Protein AF-A0A9D1D6B1-F1 (afdb_monomer_lite)

Sequence (110 aa):
CRITVISPTLSCRPDGLTWIERPYTPGDLAGAALAIAATDDRSVNRQVGEEARMLGIPVSVADCEAECSFYFPAICVGEGLVAGVVSEGKDHHRTARAAKAIRKVLEELP

Radius of gyration: 16.84 Å; chains: 1; bounding box: 36×36×42 Å

Secondary structure (DSSP, 8-state):
--EEEE-S--S---TTEEEE-S---TTTTTT-S-EEE--S-HHHHHHHHHHHHHTT--EEETT-GGG-S--PPEEEEETTEEEEE---SS-HHHHHHHHHHHHHHHHT--

Foldseek 3Di:
DQAEDEELDDPDDDPRYHYDNHQDDQPPCVPPQAEEADDPDPVSLLSSLVSCVVVVHAYDRPVDPVSGPDDFFLWADAPNDIDGFDDPPPDPVVSVVVSVVVNVVRNPDD

InterPro domains:
  IPR028161 Siroheme biosynthesis protein Met8-like [PTHR35330] (1-107)
  IPR036291 NAD(P)-binding domain superfamily [SSF51735] (2-72)

pLDDT: mean 92.22, std 7.2, range [65.25, 98.5]

Structure (mmCIF, N/CA/C/O backbone):
data_AF-A0A9D1D6B1-F1
#
_entry.id   AF-A0A9D1D6B1-F1
#
loop_
_atom_site.group_PDB
_atom_site.id
_atom_site.type_symbol
_atom_site.label_atom_id
_atom_site.label_alt_id
_atom_site.label_comp_id
_atom_site.label_asym_id
_atom_site.label_entity_id
_atom_site.label_seq_id
_atom_site.pdbx_PDB_ins_code
_atom_site.Cartn_x
_atom_site.Cartn_y
_atom_site.Cartn_z
_atom_site.occupancy
_atom_si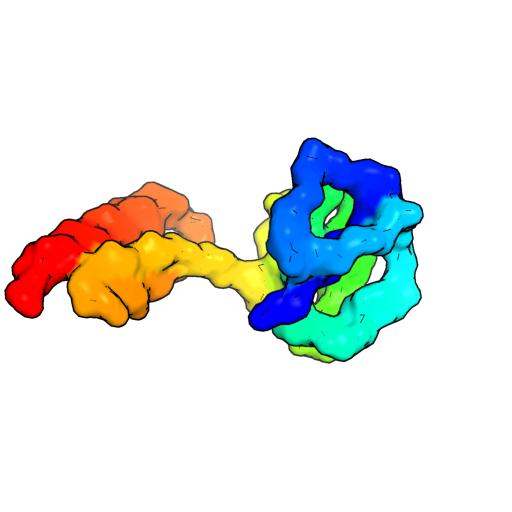te.B_iso_or_equiv
_atom_site.auth_seq_id
_atom_site.auth_comp_id
_atom_site.auth_asym_id
_atom_site.auth_atom_id
_atom_site.pdbx_PDB_model_num
ATOM 1 N N . CYS A 1 1 ? -10.072 -9.774 2.052 1.00 77.50 1 CYS A N 1
ATOM 2 C CA . CYS A 1 1 ? -9.113 -9.082 1.163 1.00 77.50 1 CYS A CA 1
ATOM 3 C C . CYS A 1 1 ? -8.013 -10.078 0.809 1.00 77.50 1 CYS A C 1
ATOM 5 O O . CYS A 1 1 ? -7.582 -10.782 1.714 1.00 77.50 1 CYS A O 1
ATOM 7 N N . ARG A 1 2 ? -7.614 -10.203 -0.463 1.00 91.94 2 ARG A N 1
ATOM 8 C CA . ARG A 1 2 ? -6.490 -11.065 -0.871 1.00 91.94 2 ARG A CA 1
ATOM 9 C C . ARG A 1 2 ? -5.258 -10.183 -1.035 1.00 91.94 2 ARG A C 1
ATOM 11 O O . ARG A 1 2 ? -5.296 -9.272 -1.855 1.00 91.94 2 ARG A O 1
ATOM 18 N N . ILE A 1 3 ? -4.209 -10.452 -0.263 1.00 95.38 3 ILE A N 1
ATOM 19 C CA . ILE A 1 3 ? -2.951 -9.703 -0.319 1.00 95.38 3 ILE A CA 1
ATOM 20 C C . ILE A 1 3 ? -1.906 -10.576 -1.009 1.00 95.38 3 ILE A C 1
ATOM 22 O O . ILE A 1 3 ? -1.681 -11.718 -0.598 1.00 95.38 3 ILE A O 1
ATOM 26 N N . THR A 1 4 ? -1.278 -10.023 -2.044 1.00 96.75 4 THR A N 1
ATOM 27 C CA . THR A 1 4 ? -0.147 -10.638 -2.741 1.00 96.75 4 THR A CA 1
ATOM 28 C C . THR A 1 4 ? 1.083 -9.759 -2.557 1.00 96.75 4 THR A C 1
ATOM 30 O O . THR A 1 4 ? 1.009 -8.556 -2.790 1.00 96.75 4 THR A O 1
ATOM 33 N N . VAL A 1 5 ? 2.203 -10.353 -2.148 1.00 97.25 5 VAL A N 1
ATOM 34 C CA . VAL A 1 5 ? 3.516 -9.698 -2.089 1.00 97.25 5 VAL A CA 1
ATOM 35 C C . VAL A 1 5 ? 4.426 -10.366 -3.108 1.00 97.25 5 VAL A C 1
ATOM 37 O O . VAL A 1 5 ? 4.499 -11.594 -3.162 1.00 97.25 5 VAL A O 1
ATOM 40 N N . ILE A 1 6 ? 5.103 -9.557 -3.917 1.00 97.75 6 ILE A N 1
ATOM 41 C CA . ILE A 1 6 ? 6.058 -10.004 -4.931 1.00 97.75 6 ILE A CA 1
ATOM 42 C C . ILE A 1 6 ? 7.406 -9.409 -4.555 1.00 97.75 6 ILE A C 1
ATOM 44 O O . ILE A 1 6 ? 7.589 -8.194 -4.610 1.00 97.75 6 ILE A O 1
ATOM 48 N N . SER A 1 7 ? 8.322 -10.258 -4.106 1.00 97.50 7 SER A N 1
ATOM 49 C CA . SER A 1 7 ? 9.663 -9.839 -3.707 1.00 97.50 7 SER A CA 1
ATOM 50 C C . SER A 1 7 ? 10.620 -11.034 -3.691 1.00 97.50 7 SER A C 1
ATOM 52 O O . SER A 1 7 ? 10.189 -12.140 -3.358 1.00 97.50 7 SER A O 1
ATOM 54 N N . PRO A 1 8 ? 11.921 -10.843 -3.992 1.00 97.00 8 PRO A N 1
ATOM 55 C CA . PRO A 1 8 ? 12.918 -11.915 -3.896 1.00 97.00 8 PRO A CA 1
ATOM 56 C C . PRO A 1 8 ? 13.122 -12.419 -2.465 1.00 97.00 8 PRO A C 1
ATOM 58 O O . PRO A 1 8 ? 13.481 -13.568 -2.256 1.00 97.00 8 PRO A O 1
ATOM 61 N N . THR A 1 9 ? 12.921 -11.546 -1.479 1.00 95.38 9 THR A N 1
ATOM 62 C CA . THR A 1 9 ? 13.047 -11.855 -0.055 1.00 95.38 9 THR A CA 1
ATOM 63 C C . THR A 1 9 ? 11.884 -11.238 0.712 1.00 95.38 9 THR A C 1
ATOM 65 O O . THR A 1 9 ? 11.298 -10.237 0.290 1.00 95.38 9 THR A O 1
ATOM 68 N N . LEU A 1 10 ? 11.526 -11.844 1.843 1.00 93.62 10 LEU A N 1
ATOM 69 C CA . LEU A 1 10 ? 10.462 -11.365 2.718 1.00 93.62 10 LEU A CA 1
ATOM 70 C C . LEU A 1 10 ? 10.889 -11.534 4.179 1.00 93.62 10 LEU A C 1
ATOM 72 O O . LEU A 1 10 ? 11.268 -12.626 4.594 1.00 93.62 10 LEU A O 1
ATOM 76 N N . SER A 1 11 ? 10.838 -10.451 4.955 1.00 90.50 11 SER A N 1
ATOM 77 C CA . SER A 1 11 ? 11.293 -10.441 6.353 1.00 90.50 11 SER A CA 1
ATOM 78 C C . SER A 1 11 ? 10.349 -11.192 7.291 1.00 90.50 11 SER A C 1
ATOM 80 O O . SER A 1 11 ? 10.797 -11.854 8.225 1.00 90.50 11 SER A O 1
ATOM 82 N N . CYS A 1 12 ? 9.041 -11.109 7.047 1.00 89.69 12 CYS A N 1
ATOM 83 C CA . CYS A 1 12 ? 8.029 -11.839 7.795 1.00 89.69 12 CYS A CA 1
ATOM 84 C C . CYS A 1 12 ? 6.866 -12.246 6.887 1.00 89.69 12 CYS A C 1
ATOM 86 O O . CYS A 1 12 ? 6.438 -11.495 6.011 1.00 89.69 12 CYS A O 1
ATOM 88 N N . ARG A 1 13 ? 6.335 -13.450 7.111 1.00 88.19 13 ARG A N 1
ATOM 89 C CA . ARG A 1 13 ? 5.184 -13.972 6.375 1.00 88.19 13 ARG A CA 1
ATOM 90 C C . ARG A 1 13 ? 3.977 -14.063 7.312 1.00 88.19 13 ARG A C 1
ATOM 92 O O . ARG A 1 13 ? 3.853 -15.066 8.011 1.00 88.19 13 ARG A O 1
ATOM 99 N N . PRO A 1 14 ? 3.116 -13.035 7.363 1.00 86.56 14 PRO A N 1
ATOM 100 C CA . PRO A 1 14 ? 1.864 -13.123 8.100 1.00 86.56 14 PRO A CA 1
ATOM 101 C C . PRO A 1 14 ? 0.896 -14.109 7.434 1.00 86.56 14 PRO A C 1
ATOM 103 O O . PRO A 1 14 ? 0.993 -14.398 6.235 1.00 86.56 14 PRO A O 1
ATOM 106 N N . ASP A 1 15 ? -0.070 -14.595 8.210 1.00 89.81 15 ASP A N 1
ATOM 107 C CA . ASP A 1 15 ? -1.134 -15.459 7.705 1.00 89.81 15 ASP A CA 1
ATOM 108 C C . ASP A 1 15 ? -2.019 -14.730 6.683 1.00 89.81 15 ASP A C 1
ATOM 110 O O . ASP A 1 15 ? -2.233 -13.518 6.748 1.00 89.81 15 ASP A O 1
ATOM 114 N N . GLY A 1 16 ? -2.547 -15.479 5.711 1.00 90.31 16 GLY A N 1
ATOM 115 C CA . GLY A 1 16 ? -3.421 -14.935 4.664 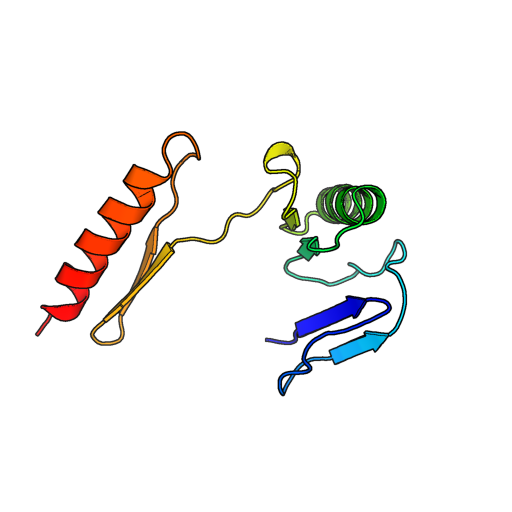1.00 90.31 16 GLY A CA 1
ATOM 116 C C . GLY A 1 16 ? -2.699 -14.170 3.544 1.00 90.31 16 GLY A C 1
ATOM 117 O O . GLY A 1 16 ? -3.362 -13.627 2.657 1.00 90.31 16 GLY A O 1
ATOM 118 N N . LEU A 1 17 ? -1.361 -14.157 3.547 1.00 94.06 17 LEU A N 1
ATOM 119 C CA . LEU A 1 17 ? -0.534 -13.575 2.492 1.00 94.06 17 LEU A CA 1
ATOM 120 C C . LEU A 1 17 ? -0.173 -14.603 1.406 1.00 94.06 17 LEU A C 1
ATOM 122 O O . LEU A 1 17 ? 0.357 -15.680 1.694 1.00 94.06 17 LEU A O 1
ATOM 126 N N . THR A 1 18 ? -0.368 -14.229 0.138 1.00 95.38 18 THR A N 1
ATOM 127 C CA . THR A 1 18 ? 0.251 -14.924 -1.003 1.00 95.38 18 THR A CA 1
ATOM 128 C C . THR A 1 18 ? 1.599 -14.278 -1.301 1.00 95.38 18 THR A C 1
ATOM 130 O O . THR A 1 18 ? 1.646 -13.125 -1.715 1.00 95.38 18 THR A O 1
ATOM 133 N N . TRP A 1 19 ? 2.700 -14.996 -1.087 1.00 96.75 19 TRP A N 1
ATOM 134 C CA . TRP A 1 19 ? 4.035 -14.509 -1.437 1.00 96.75 19 TRP A CA 1
ATOM 135 C C . TRP A 1 19 ? 4.517 -15.179 -2.725 1.00 96.75 19 TRP A C 1
ATOM 137 O O . TRP A 1 19 ? 4.462 -16.403 -2.841 1.00 96.75 19 TRP A O 1
ATOM 147 N N . ILE A 1 20 ? 4.958 -14.367 -3.683 1.00 97.00 20 ILE A N 1
ATOM 148 C CA . ILE A 1 20 ? 5.588 -14.803 -4.927 1.00 97.00 20 ILE A CA 1
ATOM 149 C C . ILE A 1 20 ? 7.067 -14.416 -4.841 1.00 97.00 20 ILE A C 1
ATOM 151 O O . ILE A 1 20 ? 7.423 -13.243 -4.959 1.00 97.00 20 ILE A O 1
ATOM 155 N N . GLU A 1 21 ? 7.916 -15.414 -4.600 1.00 97.19 21 GLU A N 1
ATOM 156 C CA . GLU A 1 21 ? 9.352 -15.248 -4.354 1.00 97.19 21 GLU A CA 1
ATOM 157 C C . GLU A 1 21 ? 10.119 -14.990 -5.660 1.00 97.19 21 GLU A C 1
ATOM 159 O O . GLU A 1 21 ? 10.721 -15.885 -6.252 1.00 97.19 21 GLU A O 1
ATOM 164 N N . ARG A 1 22 ? 10.036 -13.757 -6.165 1.00 98.12 22 ARG A N 1
ATOM 165 C CA . ARG A 1 22 ? 10.802 -13.265 -7.319 1.00 98.12 22 ARG A CA 1
ATOM 166 C C . ARG A 1 22 ? 10.778 -11.735 -7.393 1.00 98.12 22 ARG A C 1
ATOM 168 O O . ARG A 1 22 ? 9.953 -11.107 -6.728 1.00 98.12 22 ARG A O 1
ATOM 175 N N . PRO A 1 23 ? 11.634 -11.117 -8.227 1.00 97.69 23 PRO A N 1
ATOM 176 C CA . PRO A 1 23 ? 11.483 -9.714 -8.587 1.00 97.69 23 PRO A CA 1
ATOM 177 C C . PRO A 1 23 ? 10.136 -9.428 -9.260 1.00 97.69 23 PRO A C 1
ATOM 179 O O . PRO A 1 23 ? 9.536 -10.304 -9.896 1.00 97.69 23 PRO A O 1
ATOM 182 N N . TYR A 1 24 ? 9.703 -8.175 -9.144 1.00 98.31 24 TYR A N 1
ATOM 183 C CA . TYR A 1 24 ? 8.573 -7.639 -9.890 1.00 98.31 24 TYR A CA 1
ATOM 184 C C . TYR A 1 24 ? 8.820 -7.718 -11.401 1.00 98.31 24 TYR A C 1
ATOM 186 O O . TYR A 1 24 ? 9.939 -7.502 -11.871 1.00 98.31 24 TYR A O 1
ATOM 194 N N . THR A 1 25 ? 7.766 -8.006 -12.158 1.00 97.88 25 THR A N 1
ATOM 195 C CA . THR A 1 25 ? 7.775 -7.993 -13.621 1.00 97.88 25 THR A CA 1
ATOM 196 C C . THR A 1 25 ? 6.533 -7.283 -14.152 1.00 97.88 25 THR A C 1
ATOM 198 O O . THR A 1 25 ? 5.449 -7.505 -13.608 1.00 97.88 25 THR A O 1
ATOM 201 N N . PRO A 1 26 ? 6.638 -6.493 -15.238 1.00 96.81 26 PRO A N 1
ATOM 202 C CA . PRO A 1 26 ? 5.470 -5.863 -15.835 1.00 96.81 26 PRO A CA 1
ATOM 203 C C . PRO A 1 26 ? 4.350 -6.860 -16.147 1.00 96.81 26 PRO A C 1
ATOM 205 O O . PRO A 1 26 ? 4.606 -7.926 -16.707 1.00 96.81 26 PRO A O 1
ATOM 208 N N . GLY A 1 27 ? 3.115 -6.513 -15.794 1.00 97.25 27 GLY A N 1
ATOM 209 C CA . GLY A 1 27 ? 1.941 -7.387 -15.863 1.00 97.25 27 GLY A CA 1
ATOM 210 C C . GLY A 1 27 ? 1.504 -7.943 -14.506 1.00 97.25 27 GLY A C 1
ATOM 211 O O . GLY A 1 27 ? 0.375 -8.419 -14.377 1.00 97.25 27 GLY A O 1
ATOM 212 N N . ASP A 1 28 ? 2.347 -7.847 -13.476 1.00 98.00 28 ASP A N 1
ATOM 213 C CA . ASP A 1 28 ? 2.042 -8.332 -12.126 1.00 98.00 28 ASP A CA 1
ATOM 214 C C . ASP A 1 28 ? 0.872 -7.607 -11.452 1.00 98.00 28 ASP A C 1
ATOM 216 O O . ASP A 1 28 ? 0.249 -8.156 -10.540 1.00 98.00 28 ASP A O 1
ATOM 220 N N . LEU A 1 29 ? 0.547 -6.389 -11.894 1.00 97.94 29 LEU A N 1
ATOM 221 C CA . LEU A 1 29 ? -0.576 -5.621 -11.354 1.00 97.94 29 LEU A CA 1
ATOM 222 C C . LEU A 1 29 ? -1.922 -5.984 -11.987 1.00 97.94 29 LEU A C 1
ATOM 224 O O . LEU A 1 29 ? -2.954 -5.451 -11.572 1.00 97.94 29 LEU A O 1
ATOM 228 N N . ALA A 1 30 ? -1.953 -6.884 -12.973 1.00 96.19 30 ALA A N 1
ATOM 229 C CA . ALA A 1 30 ? -3.182 -7.250 -13.662 1.00 96.19 30 ALA A CA 1
ATOM 230 C C . ALA A 1 30 ? -4.265 -7.739 -12.678 1.00 96.19 30 ALA A C 1
ATOM 232 O O . ALA A 1 30 ? -4.123 -8.751 -11.991 1.00 96.19 30 ALA A O 1
ATOM 233 N N . GLY A 1 31 ? -5.382 -7.006 -12.622 1.00 94.69 31 GLY A N 1
ATOM 234 C CA . GLY A 1 31 ? -6.519 -7.317 -11.751 1.00 94.69 31 GLY A CA 1
ATOM 235 C C . GLY A 1 31 ? -6.350 -6.911 -10.281 1.00 94.69 31 GLY A C 1
ATOM 236 O O . GLY A 1 31 ? -7.201 -7.267 -9.462 1.00 94.69 31 GLY A O 1
ATOM 237 N N . ALA A 1 32 ? -5.290 -6.180 -9.922 1.00 97.31 32 ALA A N 1
ATOM 238 C CA . ALA A 1 32 ? -5.150 -5.609 -8.588 1.00 97.31 32 ALA A CA 1
ATOM 239 C C . ALA A 1 32 ? -6.109 -4.422 -8.386 1.00 97.31 32 ALA A C 1
ATOM 241 O O . ALA A 1 32 ? -6.336 -3.618 -9.285 1.00 97.31 32 ALA A O 1
ATOM 242 N N . ALA A 1 33 ? -6.663 -4.303 -7.177 1.00 97.12 33 ALA A N 1
ATOM 243 C CA . ALA A 1 33 ? -7.525 -3.178 -6.794 1.00 97.12 33 ALA A CA 1
ATOM 244 C C . ALA A 1 33 ? -6.744 -1.992 -6.192 1.00 97.12 33 ALA A C 1
ATOM 246 O O . ALA A 1 33 ? -7.264 -0.883 -6.123 1.00 97.12 33 ALA A O 1
ATOM 247 N N . LEU A 1 34 ? -5.520 -2.238 -5.717 1.00 97.62 34 LEU A N 1
ATOM 248 C CA . LEU A 1 34 ? -4.605 -1.275 -5.103 1.00 97.62 34 LEU A CA 1
ATOM 249 C C . LEU A 1 34 ? -3.182 -1.825 -5.249 1.00 97.62 34 LEU A C 1
ATOM 251 O O . LEU A 1 34 ? -2.972 -3.024 -5.047 1.00 97.62 34 LEU A O 1
ATOM 255 N N . ALA A 1 35 ? -2.219 -0.958 -5.552 1.00 98.06 35 ALA A N 1
ATOM 256 C CA . ALA A 1 35 ? -0.800 -1.289 -5.610 1.00 98.06 35 ALA A CA 1
ATOM 257 C C . ALA A 1 35 ? -0.006 -0.535 -4.530 1.00 98.06 35 ALA A C 1
ATOM 259 O O . ALA A 1 35 ? -0.297 0.617 -4.201 1.00 98.06 35 ALA A O 1
ATOM 260 N N . ILE A 1 36 ? 1.021 -1.186 -3.984 1.00 98.12 36 ILE A N 1
ATOM 261 C CA . ILE A 1 36 ? 1.977 -0.577 -3.054 1.00 98.12 36 ILE A CA 1
ATOM 262 C C . ILE A 1 36 ? 3.378 -0.903 -3.562 1.00 98.12 36 ILE A C 1
ATOM 264 O O . ILE A 1 36 ? 3.747 -2.072 -3.644 1.00 98.12 36 ILE A O 1
ATOM 268 N N . ALA A 1 37 ? 4.150 0.129 -3.888 1.00 98.06 37 ALA A N 1
ATOM 269 C CA . ALA A 1 37 ? 5.562 0.011 -4.219 1.00 98.06 37 ALA A CA 1
ATOM 270 C C . ALA A 1 37 ? 6.387 0.371 -2.981 1.00 98.06 37 ALA A C 1
ATOM 272 O O . ALA A 1 37 ? 6.417 1.530 -2.570 1.00 98.06 37 ALA A O 1
ATOM 273 N N . ALA A 1 38 ? 6.998 -0.630 -2.354 1.00 97.00 38 ALA A N 1
ATOM 274 C CA . ALA A 1 38 ? 7.727 -0.479 -1.095 1.00 97.00 38 ALA A CA 1
ATOM 275 C C . ALA A 1 38 ? 9.010 -1.322 -1.089 1.00 97.00 38 ALA A C 1
ATOM 277 O O . ALA A 1 38 ? 9.285 -2.045 -0.134 1.00 97.00 38 ALA A O 1
ATOM 278 N N . THR A 1 39 ? 9.756 -1.279 -2.192 1.00 96.75 39 THR A N 1
ATOM 279 C CA . THR A 1 39 ? 11.077 -1.910 -2.288 1.00 96.75 39 THR A CA 1
ATOM 280 C C . THR A 1 39 ? 12.181 -0.884 -2.031 1.00 96.75 39 THR A C 1
ATOM 282 O O . THR A 1 39 ? 11.941 0.321 -2.129 1.00 96.75 39 THR A O 1
ATOM 285 N N . ASP A 1 40 ? 13.397 -1.362 -1.766 1.00 95.88 40 ASP A N 1
ATOM 286 C CA . ASP A 1 40 ? 14.595 -0.513 -1.682 1.00 95.88 40 ASP A CA 1
ATOM 287 C C . ASP A 1 40 ? 15.167 -0.145 -3.071 1.00 95.88 40 ASP A C 1
ATOM 289 O O . ASP A 1 40 ? 16.136 0.609 -3.166 1.00 95.88 40 ASP A O 1
ATOM 293 N N . ASP A 1 41 ? 14.583 -0.660 -4.163 1.00 97.56 41 ASP A N 1
ATOM 294 C CA . ASP A 1 41 ? 15.001 -0.368 -5.535 1.00 97.56 41 ASP A CA 1
ATOM 295 C C . ASP A 1 41 ? 14.067 0.665 -6.181 1.00 97.56 41 ASP A C 1
ATOM 297 O O . ASP A 1 41 ? 12.915 0.389 -6.538 1.00 97.56 41 ASP A O 1
ATOM 301 N N . ARG A 1 42 ? 14.599 1.874 -6.400 1.00 97.81 42 ARG A N 1
ATOM 302 C CA . ARG A 1 42 ? 13.862 2.969 -7.039 1.00 97.81 42 ARG A CA 1
ATOM 303 C C . ARG A 1 42 ? 13.310 2.593 -8.412 1.00 97.81 42 ARG A C 1
ATOM 305 O O . ARG A 1 42 ? 12.229 3.050 -8.785 1.00 97.81 42 ARG A O 1
ATOM 312 N N . SER A 1 43 ? 14.066 1.826 -9.192 1.00 97.81 43 SER A N 1
ATOM 313 C CA . SER A 1 43 ? 13.675 1.471 -10.555 1.00 97.81 43 SER A CA 1
ATOM 314 C C . SER A 1 43 ? 12.440 0.572 -10.555 1.00 97.81 43 SER A C 1
ATOM 316 O O . SER A 1 43 ? 11.516 0.806 -11.335 1.00 97.81 43 SER A O 1
ATOM 318 N N . VAL A 1 44 ? 12.375 -0.369 -9.609 1.00 98.19 44 VAL A N 1
ATOM 319 C CA . VAL A 1 44 ? 11.209 -1.227 -9.386 1.00 98.19 44 VAL A CA 1
ATOM 320 C C . VAL A 1 44 ? 10.022 -0.394 -8.920 1.00 98.19 44 VAL A C 1
ATOM 322 O O . VAL A 1 44 ? 8.939 -0.502 -9.494 1.00 98.19 44 VAL A O 1
ATOM 325 N N . ASN A 1 45 ? 10.215 0.486 -7.932 1.00 98.50 45 ASN A N 1
ATOM 326 C CA . ASN A 1 45 ? 9.119 1.299 -7.406 1.00 98.50 45 ASN A CA 1
ATOM 327 C C . ASN A 1 45 ? 8.494 2.201 -8.479 1.00 98.50 45 ASN A C 1
ATOM 329 O O . ASN A 1 45 ? 7.268 2.271 -8.597 1.00 98.50 45 ASN A O 1
ATOM 333 N N . ARG A 1 46 ? 9.336 2.820 -9.313 1.00 98.19 46 ARG A N 1
ATOM 334 C CA . ARG A 1 46 ? 8.894 3.624 -10.453 1.00 98.19 46 ARG A CA 1
ATOM 335 C C . ARG A 1 46 ? 8.135 2.791 -11.482 1.00 98.19 46 ARG A C 1
ATOM 337 O O . ARG A 1 46 ? 7.094 3.232 -11.962 1.00 98.19 46 ARG A O 1
ATOM 344 N N . GLN A 1 47 ? 8.622 1.591 -11.803 1.00 98.19 47 GLN A N 1
ATOM 345 C CA . GLN A 1 47 ? 7.960 0.691 -12.750 1.00 98.19 47 GLN A CA 1
ATOM 346 C C . GLN A 1 47 ? 6.553 0.303 -12.272 1.00 98.19 47 GLN A C 1
ATOM 348 O O . GLN A 1 47 ? 5.602 0.372 -13.049 1.00 98.19 47 GLN A O 1
ATOM 353 N N . VAL A 1 48 ? 6.405 -0.026 -10.984 1.00 98.44 48 VAL A N 1
ATOM 354 C CA . VAL A 1 48 ? 5.102 -0.292 -10.351 1.00 98.44 48 VAL A CA 1
ATOM 355 C C . VAL A 1 48 ? 4.194 0.940 -10.431 1.00 98.44 48 VAL A C 1
ATOM 357 O O . VAL A 1 48 ? 3.022 0.816 -10.782 1.00 98.44 48 VAL A O 1
ATOM 360 N N . GLY A 1 49 ? 4.716 2.134 -10.127 1.00 98.06 49 GLY A N 1
ATOM 361 C CA . GLY A 1 49 ? 3.955 3.385 -10.184 1.00 98.06 49 GLY A CA 1
ATOM 362 C C . GLY A 1 49 ? 3.463 3.730 -11.594 1.00 98.06 49 GLY A C 1
ATOM 363 O O . GLY A 1 49 ? 2.298 4.090 -11.779 1.00 98.06 49 GLY A O 1
ATOM 364 N N . GLU A 1 50 ? 4.328 3.593 -12.600 1.00 98.00 50 GLU A N 1
ATOM 365 C CA . GLU A 1 50 ? 3.989 3.799 -14.013 1.00 98.00 50 GLU A CA 1
ATOM 366 C C . GLU A 1 50 ? 2.951 2.776 -14.496 1.00 98.00 50 GLU A C 1
ATOM 368 O O . GLU A 1 50 ? 1.943 3.167 -15.089 1.00 98.00 50 GLU A O 1
ATOM 373 N N . GLU A 1 51 ? 3.133 1.487 -14.198 1.00 98.44 51 GLU A N 1
ATOM 374 C CA . GLU A 1 51 ? 2.175 0.451 -14.592 1.00 98.44 51 GLU A CA 1
ATOM 375 C C . GLU A 1 51 ? 0.814 0.626 -13.919 1.00 98.44 51 GLU A C 1
ATOM 377 O O . GLU A 1 51 ? -0.216 0.576 -14.595 1.00 98.44 51 GLU A O 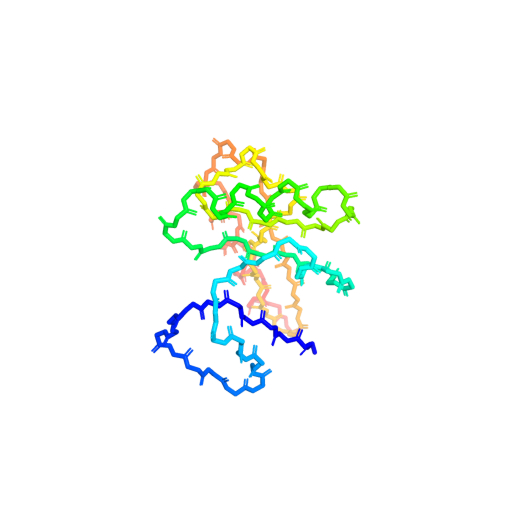1
ATOM 382 N N . ALA A 1 52 ? 0.790 0.904 -12.614 1.00 98.25 52 ALA A N 1
ATOM 383 C CA . ALA A 1 52 ? -0.456 1.126 -11.894 1.00 98.25 52 ALA A CA 1
ATOM 384 C C . ALA A 1 52 ? -1.250 2.293 -12.498 1.00 98.25 52 ALA A C 1
ATOM 386 O O . ALA A 1 52 ? -2.455 2.176 -12.718 1.00 98.25 52 ALA A O 1
ATOM 387 N N . ARG A 1 53 ? -0.573 3.394 -12.851 1.00 96.56 53 ARG A N 1
ATOM 388 C CA . ARG A 1 53 ? -1.196 4.539 -13.533 1.00 96.56 53 ARG A CA 1
ATOM 389 C C . ARG A 1 53 ? -1.762 4.169 -14.895 1.00 96.56 53 ARG A C 1
ATOM 391 O O . ARG A 1 53 ? -2.890 4.558 -15.189 1.00 96.56 53 ARG A O 1
ATOM 398 N N . MET A 1 54 ? -1.013 3.419 -15.704 1.00 97.31 54 MET A N 1
ATOM 399 C CA . MET A 1 54 ? -1.487 2.956 -17.014 1.00 97.31 54 MET A CA 1
ATOM 400 C C . MET A 1 54 ? -2.743 2.084 -16.894 1.00 97.31 54 MET A C 1
ATOM 402 O O . MET A 1 54 ? -3.638 2.184 -17.729 1.00 97.31 54 MET A O 1
ATOM 406 N N . LEU A 1 55 ? -2.828 1.265 -15.844 1.00 97.69 55 LEU A N 1
ATOM 407 C CA . LEU A 1 55 ? -3.962 0.378 -15.581 1.00 97.69 55 LEU A CA 1
ATOM 408 C C . LEU A 1 55 ? -5.111 1.045 -14.800 1.00 97.69 55 LEU A C 1
ATOM 410 O O . LEU A 1 55 ? -6.137 0.407 -14.573 1.00 97.69 55 LEU A O 1
ATOM 414 N N . GLY A 1 56 ? -4.963 2.305 -14.376 1.00 97.12 56 GLY A N 1
ATOM 415 C CA . GLY A 1 56 ? -5.950 2.993 -13.534 1.00 97.12 56 GLY A CA 1
ATOM 416 C C . GLY A 1 56 ? -6.060 2.426 -12.112 1.00 97.12 56 GLY A C 1
ATOM 417 O O . GLY A 1 56 ? -7.085 2.599 -11.453 1.00 97.12 56 GLY A O 1
ATOM 418 N N . ILE A 1 57 ? -5.020 1.743 -11.637 1.00 98.12 57 ILE A N 1
ATOM 419 C CA . ILE A 1 57 ? -4.942 1.150 -10.302 1.00 98.12 57 ILE A CA 1
ATOM 420 C C . ILE A 1 57 ? -4.432 2.223 -9.326 1.00 98.12 57 ILE A C 1
ATOM 422 O O . ILE A 1 57 ? -3.375 2.817 -9.567 1.00 98.12 57 ILE A O 1
ATOM 426 N N . PRO A 1 58 ? -5.140 2.494 -8.213 1.00 97.88 58 PRO A N 1
ATOM 427 C CA . PRO A 1 58 ? -4.623 3.365 -7.165 1.00 97.88 58 PRO A CA 1
ATOM 428 C C . PRO A 1 58 ? -3.281 2.832 -6.648 1.00 97.88 58 PRO A C 1
ATOM 430 O O . PRO A 1 58 ? -3.141 1.631 -6.410 1.00 97.88 58 PRO A O 1
ATOM 433 N N . VAL A 1 59 ? -2.288 3.704 -6.479 1.00 98.00 59 VAL A N 1
ATOM 434 C CA . VAL A 1 59 ? -0.934 3.300 -6.083 1.00 98.00 59 VAL A CA 1
ATOM 435 C C . VAL A 1 59 ? -0.349 4.217 -5.021 1.00 98.00 59 VAL A C 1
ATOM 437 O O . VAL A 1 59 ? -0.493 5.438 -5.088 1.00 98.00 59 VAL A O 1
ATOM 440 N N . SER A 1 60 ? 0.332 3.610 -4.051 1.00 97.50 60 SER A N 1
ATOM 441 C CA . SER A 1 60 ? 1.192 4.292 -3.084 1.00 97.50 60 SER A CA 1
ATOM 442 C C . SER A 1 60 ? 2.643 3.886 -3.339 1.00 97.50 60 SER A C 1
ATOM 444 O O . SER A 1 60 ? 2.978 2.707 -3.219 1.00 97.50 60 SER A O 1
ATOM 446 N N . VAL A 1 61 ? 3.500 4.852 -3.663 1.00 97.62 61 VAL A N 1
ATOM 447 C CA . VAL A 1 61 ? 4.939 4.665 -3.889 1.00 97.62 61 VAL A CA 1
ATOM 448 C C . VAL A 1 61 ? 5.706 5.199 -2.683 1.00 97.62 61 VAL A C 1
ATOM 450 O O . VAL A 1 61 ? 5.728 6.402 -2.433 1.00 97.62 61 VAL A O 1
ATOM 453 N N . ALA A 1 62 ? 6.294 4.297 -1.896 1.00 95.69 62 ALA A N 1
ATOM 454 C CA . ALA A 1 62 ? 6.810 4.599 -0.560 1.00 95.69 62 ALA A CA 1
ATOM 455 C C . ALA A 1 62 ? 7.937 5.644 -0.554 1.00 95.69 62 ALA A C 1
ATOM 457 O O . ALA A 1 62 ? 8.050 6.418 0.393 1.00 95.69 62 ALA A O 1
ATOM 458 N N . ASP A 1 63 ? 8.747 5.686 -1.611 1.00 95.75 63 ASP A N 1
ATOM 459 C CA . ASP A 1 63 ? 9.893 6.583 -1.747 1.00 95.75 63 ASP A CA 1
ATOM 460 C C 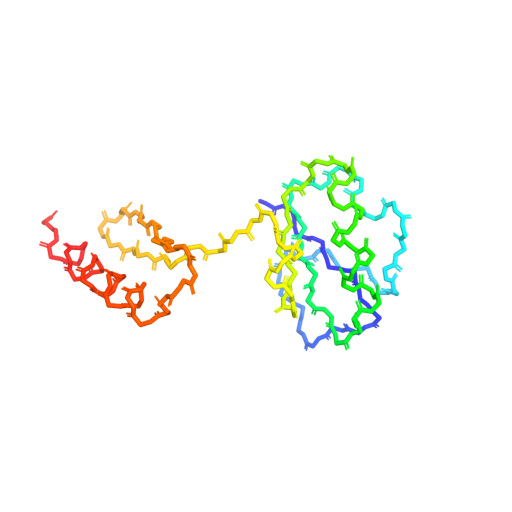. ASP A 1 63 ? 9.625 7.786 -2.676 1.00 95.75 63 ASP A C 1
ATOM 462 O O . ASP A 1 63 ? 10.533 8.577 -2.949 1.00 95.75 63 ASP A O 1
ATOM 466 N N . CYS A 1 64 ? 8.398 7.959 -3.191 1.00 94.62 64 CYS A N 1
ATOM 467 C CA . CYS A 1 64 ? 8.047 9.117 -4.015 1.00 94.62 64 CYS A CA 1
ATOM 468 C C . CYS A 1 64 ? 6.579 9.530 -3.939 1.00 94.62 64 CYS A C 1
ATOM 470 O O . CYS A 1 64 ? 5.725 8.992 -4.639 1.00 94.62 64 CYS A O 1
ATOM 472 N N . GLU A 1 65 ? 6.310 10.609 -3.210 1.00 91.06 65 GLU A N 1
ATOM 473 C CA . GLU A 1 65 ? 4.974 11.205 -3.139 1.00 91.06 65 GLU A CA 1
ATOM 474 C C . GLU A 1 65 ? 4.424 11.610 -4.518 1.00 91.06 65 GLU A C 1
ATOM 476 O O . GLU A 1 65 ? 3.272 11.332 -4.835 1.00 91.06 65 GLU A O 1
ATOM 481 N N . ALA A 1 66 ? 5.260 12.191 -5.386 1.00 91.88 66 ALA A N 1
ATOM 482 C CA . ALA A 1 66 ? 4.853 12.598 -6.734 1.00 91.88 66 ALA A CA 1
ATOM 483 C C . ALA A 1 66 ? 4.443 11.415 -7.636 1.00 91.88 66 ALA A C 1
ATOM 485 O O . ALA A 1 66 ? 3.842 11.621 -8.696 1.00 91.88 66 ALA A O 1
ATOM 486 N N . GLU A 1 67 ? 4.763 10.178 -7.242 1.00 94.81 67 GLU A N 1
ATOM 487 C CA . GLU A 1 67 ? 4.370 8.961 -7.952 1.00 94.81 67 GLU A CA 1
ATOM 488 C C . GLU A 1 67 ? 3.087 8.311 -7.400 1.00 94.81 67 GLU A C 1
ATOM 490 O O . GLU A 1 67 ? 2.495 7.461 -8.067 1.00 94.81 67 GLU A O 1
ATOM 495 N N . CYS A 1 68 ? 2.584 8.767 -6.250 1.00 94.50 68 CYS A N 1
ATOM 496 C CA . CYS A 1 68 ? 1.355 8.263 -5.643 1.00 94.50 68 CYS A CA 1
ATOM 497 C C . CYS A 1 68 ? 0.090 8.766 -6.362 1.00 94.50 68 CYS A C 1
ATOM 499 O O . CYS A 1 68 ? -0.006 9.916 -6.792 1.00 94.50 68 CYS A O 1
ATOM 501 N N . SER A 1 69 ? -0.930 7.910 -6.429 1.00 94.75 69 SER A N 1
ATOM 502 C CA . SER A 1 69 ? -2.328 8.278 -6.716 1.00 94.75 69 SER A CA 1
ATOM 503 C C . SER A 1 69 ? -3.272 7.946 -5.552 1.00 94.75 69 SER A C 1
ATOM 505 O O . SER A 1 69 ? -4.451 8.293 -5.586 1.00 94.75 69 SER A O 1
ATOM 507 N N . PHE A 1 70 ? -2.751 7.300 -4.507 1.00 92.38 70 PHE A N 1
ATOM 508 C CA . PHE A 1 70 ? -3.455 6.933 -3.288 1.00 92.38 70 PHE A CA 1
ATOM 509 C C . PHE A 1 70 ? -2.586 7.224 -2.061 1.00 92.38 70 PHE A C 1
ATOM 511 O O . PHE A 1 70 ? -1.375 7.015 -2.087 1.00 92.38 70 PHE A O 1
ATOM 518 N N . TYR A 1 71 ? -3.225 7.652 -0.970 1.00 88.62 71 TYR A N 1
ATOM 519 C CA . TYR A 1 71 ? -2.571 7.945 0.302 1.00 88.62 71 TYR A CA 1
ATOM 520 C C . TYR A 1 71 ? -3.304 7.259 1.447 1.00 88.62 71 TYR A C 1
ATOM 522 O O . TYR A 1 71 ? -4.532 7.320 1.539 1.00 88.62 71 TYR A O 1
ATOM 530 N N . PHE A 1 72 ? -2.544 6.643 2.351 1.00 87.75 72 PHE A N 1
ATOM 531 C CA . PHE A 1 72 ? -3.113 6.043 3.550 1.00 87.75 72 PHE A CA 1
ATOM 532 C C . PHE A 1 72 ? -3.544 7.134 4.545 1.00 87.75 72 PHE A C 1
ATOM 534 O O . PHE A 1 72 ? -2.720 7.966 4.934 1.00 87.75 72 PHE A O 1
ATOM 541 N N . PRO A 1 73 ? -4.813 7.146 4.989 1.00 88.94 73 PRO A N 1
ATOM 542 C CA . PRO A 1 73 ? -5.259 8.050 6.041 1.00 88.94 73 PRO A CA 1
ATOM 543 C C . PRO A 1 73 ? -4.661 7.672 7.398 1.00 88.94 73 PRO A C 1
ATOM 545 O O . PRO A 1 73 ? -4.397 6.504 7.687 1.00 88.94 73 PRO A O 1
ATOM 548 N N . ALA A 1 74 ? -4.575 8.648 8.300 1.00 89.50 74 ALA A N 1
ATOM 549 C CA . ALA A 1 74 ? -4.518 8.351 9.721 1.00 89.50 74 ALA A CA 1
ATOM 550 C C . ALA A 1 74 ? -5.869 7.766 10.156 1.00 89.50 74 ALA A C 1
ATOM 552 O O . ALA A 1 74 ? -6.901 8.436 10.073 1.00 89.50 74 ALA A O 1
ATOM 553 N N . ILE A 1 75 ? -5.854 6.517 10.618 1.00 91.88 75 ILE A N 1
ATOM 554 C CA . ILE A 1 75 ? -7.048 5.823 11.102 1.00 91.88 75 ILE A CA 1
ATOM 555 C C . ILE A 1 75 ? -7.287 6.161 12.582 1.00 91.88 75 ILE A C 1
ATOM 557 O O . ILE A 1 75 ? -6.364 6.148 13.411 1.00 91.88 75 ILE A O 1
ATOM 561 N N . CYS A 1 76 ? -8.538 6.481 12.904 1.00 91.94 76 CYS A N 1
ATOM 562 C CA . CYS A 1 76 ? -9.057 6.708 14.250 1.00 91.94 76 CYS A CA 1
ATOM 563 C C . CYS A 1 76 ? -10.229 5.746 14.474 1.00 91.94 76 CYS A C 1
ATOM 565 O O . CYS A 1 76 ? -11.135 5.707 13.644 1.00 91.94 76 CYS A O 1
ATOM 567 N N . VAL A 1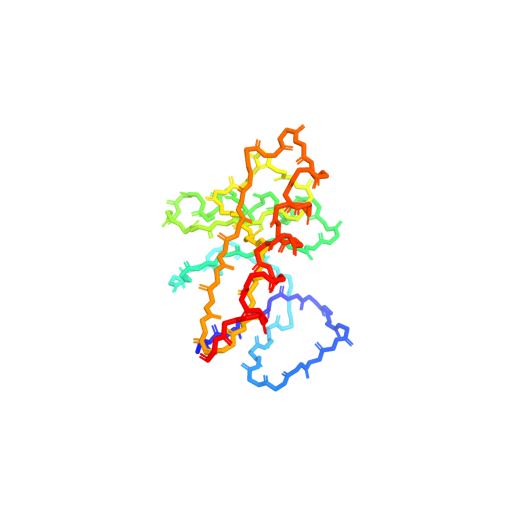 77 ? -10.201 4.970 15.558 1.00 90.81 77 VAL A N 1
ATOM 568 C CA . VAL A 1 77 ? -11.216 3.951 15.877 1.00 90.81 77 VAL A CA 1
ATOM 569 C C . VAL A 1 77 ? -11.673 4.146 17.320 1.00 90.81 77 VAL A C 1
ATOM 571 O O . VAL A 1 77 ? -10.823 4.376 18.176 1.00 90.81 77 VAL A O 1
ATOM 574 N N . GLY A 1 78 ? -12.975 4.041 17.578 1.00 89.75 78 GLY A N 1
ATOM 575 C CA . GLY A 1 78 ? -13.573 4.073 18.920 1.00 89.75 78 GLY A CA 1
ATOM 576 C C . GLY A 1 78 ? -15.074 3.789 18.841 1.00 89.75 78 GLY A C 1
ATOM 577 O O . GLY A 1 78 ? -15.694 4.149 17.842 1.00 89.75 78 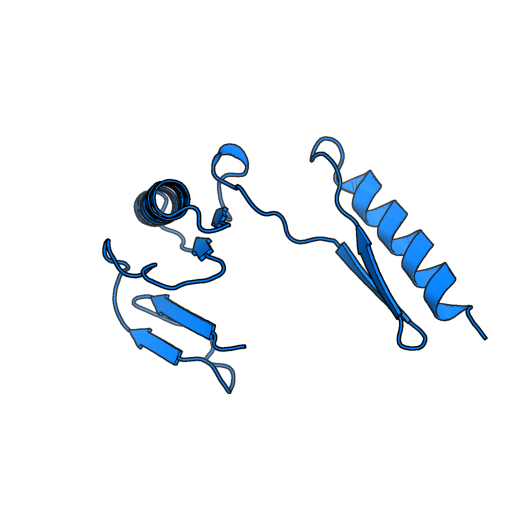GLY A O 1
ATOM 578 N N . GLU A 1 79 ? -15.625 3.069 19.823 1.00 86.19 79 GLU A N 1
ATOM 579 C CA . GLU A 1 79 ? -17.056 2.709 19.911 1.00 86.19 79 GLU A CA 1
ATOM 580 C C . GLU A 1 79 ? -17.673 2.159 18.608 1.00 86.19 79 GLU A C 1
ATOM 582 O O . GLU A 1 79 ? -18.765 2.527 18.180 1.00 86.19 79 GLU A O 1
ATOM 587 N N . GLY A 1 80 ? -16.939 1.285 17.909 1.00 86.69 80 GLY A N 1
ATOM 588 C CA . GLY A 1 80 ? -17.391 0.684 16.646 1.00 86.69 80 GLY A CA 1
ATOM 589 C C . GLY A 1 80 ? -17.386 1.628 15.433 1.00 86.69 80 GLY A C 1
ATOM 590 O O . GLY A 1 80 ? -17.751 1.209 14.334 1.00 86.69 80 GLY A O 1
ATOM 591 N N . LEU A 1 81 ? -16.934 2.873 15.593 1.00 90.69 81 LEU A N 1
ATOM 592 C CA . LEU A 1 81 ? -16.767 3.849 14.519 1.00 90.69 81 LEU A CA 1
ATOM 593 C C . LEU A 1 81 ? -15.323 3.880 14.009 1.00 90.69 81 LEU A C 1
ATOM 595 O O . LEU A 1 81 ? -14.365 3.674 14.757 1.00 90.69 81 LEU A O 1
ATOM 599 N N . VAL A 1 82 ? -15.169 4.195 12.719 1.00 92.56 82 VAL A N 1
ATOM 600 C CA . VAL A 1 82 ? -13.871 4.391 12.062 1.00 92.56 82 VAL A CA 1
ATOM 601 C C . VAL A 1 82 ? -13.881 5.714 11.304 1.00 92.56 82 VAL A C 1
ATOM 603 O O . VAL A 1 82 ? -14.740 5.943 10.454 1.00 92.56 82 VAL A O 1
ATOM 606 N N . ALA A 1 83 ? -12.895 6.567 11.575 1.00 92.06 83 ALA A N 1
ATOM 607 C CA . ALA A 1 83 ? -12.650 7.807 10.848 1.00 92.06 83 ALA A CA 1
ATOM 608 C C . ALA A 1 83 ? -11.249 7.798 10.217 1.00 92.06 83 ALA A C 1
ATOM 610 O O . ALA A 1 83 ? -10.266 7.415 10.854 1.00 92.06 83 ALA A O 1
ATOM 611 N N . GLY A 1 84 ? -11.156 8.242 8.962 1.00 91.75 84 GLY A N 1
ATOM 612 C CA . GLY A 1 84 ? -9.895 8.427 8.243 1.00 91.75 84 GLY A CA 1
ATOM 613 C C . GLY A 1 84 ? -9.572 9.909 8.073 1.00 91.75 84 GLY A C 1
ATOM 614 O O . GLY A 1 84 ? -10.433 10.685 7.667 1.00 91.75 84 GLY A O 1
ATOM 615 N N . VAL A 1 85 ? -8.332 10.303 8.365 1.00 89.94 85 VAL A N 1
ATOM 616 C CA . VAL A 1 85 ? -7.863 11.690 8.232 1.00 89.94 85 VAL A CA 1
ATOM 617 C C . VAL A 1 85 ? -6.691 11.750 7.264 1.00 89.94 85 VAL A C 1
ATOM 619 O O . VAL A 1 85 ? -5.658 11.124 7.492 1.00 89.94 85 VAL A O 1
ATOM 622 N N . VAL A 1 86 ? -6.835 12.543 6.208 1.00 86.00 86 VAL A N 1
ATOM 623 C CA . VAL A 1 86 ? -5.773 12.867 5.246 1.00 86.00 86 VAL A CA 1
ATOM 624 C C . VAL A 1 86 ? -5.544 14.376 5.226 1.00 86.00 86 VAL A C 1
ATOM 626 O O . VAL A 1 86 ? -6.437 15.149 5.575 1.00 86.00 86 VAL A O 1
ATOM 629 N N . SER A 1 87 ? -4.353 14.807 4.822 1.00 82.31 87 SER A N 1
ATOM 630 C CA . SER A 1 87 ? -4.067 16.211 4.514 1.00 82.31 87 SER A CA 1
ATOM 631 C C . SER A 1 87 ? -3.498 16.328 3.109 1.00 82.31 87 SER A C 1
ATOM 633 O O . SER A 1 87 ? -3.084 15.337 2.518 1.00 82.31 87 SER A O 1
ATOM 635 N N . GLU A 1 88 ? -3.422 17.553 2.594 1.00 77.81 88 GLU A N 1
ATOM 636 C CA . GLU A 1 88 ? -2.753 17.864 1.323 1.00 77.81 88 GLU A CA 1
ATOM 637 C C . GLU A 1 88 ? -1.214 17.705 1.380 1.00 77.81 88 GLU A C 1
ATOM 639 O O . GLU A 1 88 ? -0.512 18.316 0.581 1.00 77.81 88 GLU A O 1
ATOM 644 N N . GLY A 1 89 ? -0.657 16.999 2.372 1.00 66.25 89 GLY A N 1
ATOM 645 C CA . GLY A 1 89 ? 0.784 16.724 2.491 1.00 66.25 89 GLY A CA 1
ATOM 646 C C . GLY A 1 89 ? 1.654 17.892 2.983 1.00 66.25 89 GLY A C 1
ATOM 647 O O . GLY A 1 89 ? 2.760 17.675 3.455 1.00 66.25 89 GLY A O 1
ATOM 648 N N . LYS A 1 90 ? 1.150 19.133 2.980 1.00 68.12 90 LYS A N 1
ATOM 649 C CA . LYS A 1 90 ? 1.940 20.343 3.312 1.00 68.12 90 LYS A CA 1
ATOM 650 C C . LYS A 1 90 ? 2.342 20.492 4.790 1.00 68.12 90 LYS A C 1
ATOM 652 O O . LYS A 1 90 ? 3.212 21.298 5.100 1.00 68.12 90 LYS A O 1
ATOM 657 N N . ASP A 1 91 ? 1.690 19.771 5.704 1.00 75.12 91 ASP A N 1
ATOM 658 C CA . ASP A 1 91 ? 1.974 19.810 7.146 1.00 75.12 91 ASP A CA 1
ATOM 659 C C . ASP A 1 91 ? 1.624 18.461 7.799 1.00 75.12 91 ASP A C 1
ATOM 661 O O . ASP A 1 91 ? 0.461 18.169 8.108 1.00 75.12 91 ASP A O 1
ATOM 665 N N . HIS A 1 92 ? 2.643 17.627 8.017 1.00 67.56 92 HIS A N 1
ATOM 666 C CA . HIS A 1 92 ? 2.484 16.319 8.655 1.00 67.56 92 HIS A CA 1
ATOM 667 C C . HIS A 1 92 ? 2.064 16.417 10.134 1.00 67.56 92 HIS A C 1
ATOM 669 O O . HIS A 1 92 ? 1.354 15.539 10.635 1.00 67.56 92 HIS A O 1
ATOM 675 N N . HIS A 1 93 ? 2.427 17.495 10.840 1.00 79.06 93 HIS A N 1
ATOM 676 C CA . HIS A 1 93 ? 2.036 17.691 12.239 1.00 79.06 93 HIS A CA 1
ATOM 677 C C . HIS A 1 93 ? 0.541 17.984 12.371 1.00 79.06 93 HIS A C 1
ATOM 679 O O . HIS A 1 93 ? -0.097 17.560 13.343 1.00 79.06 93 HIS A O 1
ATOM 685 N N . ARG A 1 94 ? -0.046 18.651 11.373 1.00 83.12 94 ARG A N 1
ATOM 686 C CA . ARG A 1 94 ? -1.482 18.937 11.339 1.00 83.12 94 ARG A CA 1
ATOM 687 C C . ARG A 1 94 ? -2.328 17.667 11.278 1.00 83.12 94 ARG A C 1
ATOM 689 O O . ARG A 1 94 ? -3.274 17.553 12.058 1.00 83.12 94 ARG A O 1
ATOM 696 N N . THR A 1 95 ? -1.974 16.700 10.428 1.00 84.00 95 THR A N 1
ATOM 697 C CA . THR A 1 95 ? -2.688 15.410 10.336 1.00 84.00 95 THR A CA 1
ATOM 698 C C . THR A 1 95 ? -2.607 14.642 11.649 1.00 84.00 95 THR A C 1
ATOM 700 O O . THR A 1 95 ? -3.625 14.162 12.143 1.00 84.00 95 THR A O 1
ATOM 703 N N . ALA A 1 96 ? -1.422 14.584 12.265 1.00 85.12 96 ALA A N 1
ATOM 704 C CA . ALA A 1 96 ? -1.230 13.899 13.540 1.00 85.12 96 ALA A CA 1
ATOM 705 C C . ALA A 1 96 ? -2.057 14.535 14.671 1.00 85.12 96 ALA A C 1
ATOM 707 O O . ALA A 1 96 ? -2.714 13.829 15.442 1.00 85.12 96 ALA A O 1
ATOM 708 N N . ARG A 1 97 ? -2.076 15.873 14.754 1.00 88.00 97 ARG A N 1
ATOM 709 C CA . ARG A 1 97 ? -2.879 16.605 15.744 1.00 88.00 97 ARG A CA 1
ATOM 710 C C . ARG A 1 97 ? -4.378 16.398 15.526 1.00 88.00 97 ARG A C 1
ATOM 712 O O . ARG A 1 97 ? -5.094 16.167 16.498 1.00 88.00 97 ARG A O 1
ATOM 719 N N . ALA A 1 98 ? -4.842 16.463 14.277 1.00 90.44 98 ALA A N 1
ATOM 720 C CA . ALA A 1 98 ? -6.241 16.232 13.929 1.00 90.44 98 ALA A CA 1
ATOM 721 C C . ALA A 1 98 ? -6.676 14.799 14.273 1.00 90.44 98 ALA A C 1
ATOM 723 O O . ALA A 1 98 ? -7.680 14.615 14.956 1.00 90.44 98 ALA A O 1
ATOM 724 N N . ALA A 1 99 ? -5.876 13.796 13.899 1.00 91.19 99 ALA A N 1
ATOM 725 C CA . ALA A 1 99 ? -6.134 12.401 14.243 1.00 91.19 99 ALA A CA 1
ATOM 726 C C . ALA A 1 99 ? -6.194 12.185 15.765 1.00 91.19 99 ALA A C 1
ATOM 728 O O . ALA A 1 99 ? -7.093 11.511 16.256 1.00 91.19 99 ALA A O 1
ATOM 729 N N . LYS A 1 100 ? -5.290 12.806 16.538 1.00 90.62 100 LYS A N 1
ATOM 730 C CA . LYS A 1 100 ? -5.325 12.739 18.010 1.00 90.62 100 LYS A CA 1
ATOM 731 C C . LYS A 1 100 ? -6.619 13.320 18.586 1.00 90.62 100 LYS A C 1
ATOM 733 O O . LYS A 1 100 ? -7.192 12.726 19.493 1.00 90.62 100 LYS A O 1
ATOM 738 N N . ALA A 1 101 ? -7.067 14.465 18.074 1.00 92.75 101 ALA A N 1
ATOM 739 C CA . ALA A 1 101 ? -8.315 15.080 18.518 1.00 92.75 101 ALA A CA 1
ATOM 740 C C . ALA A 1 101 ? -9.529 14.195 18.191 1.00 92.75 101 ALA A C 1
ATOM 742 O O . ALA A 1 101 ? -10.387 14.010 19.045 1.00 92.75 101 ALA A O 1
ATOM 743 N N . ILE A 1 102 ? -9.567 13.604 16.994 1.00 92.75 102 ILE A N 1
ATOM 744 C CA . ILE A 1 102 ? -10.658 12.718 16.569 1.00 92.75 102 ILE A CA 1
ATOM 745 C C . ILE A 1 102 ? -10.688 11.431 17.396 1.00 92.75 102 ILE A C 1
ATOM 747 O O . ILE A 1 102 ? -11.762 11.042 17.833 1.00 92.75 102 ILE A O 1
ATOM 751 N N . ARG A 1 103 ? -9.537 10.799 17.673 1.00 92.12 103 ARG A N 1
ATOM 752 C CA . ARG A 1 103 ? -9.485 9.614 18.553 1.00 92.12 103 ARG A CA 1
ATOM 753 C C . ARG A 1 103 ? -10.090 9.897 19.921 1.00 92.12 103 ARG A C 1
ATOM 755 O O . ARG A 1 103 ? -10.955 9.148 20.343 1.00 92.12 103 ARG A O 1
ATOM 762 N N . LYS A 1 104 ? -9.712 11.019 20.542 1.00 92.25 104 LYS A N 1
ATOM 763 C CA . LYS A 1 104 ? -10.272 11.424 21.835 1.00 92.25 104 LYS A CA 1
ATOM 764 C C . LYS A 1 104 ? -11.798 11.558 21.779 1.00 92.25 104 LYS A C 1
ATOM 766 O O . LYS A 1 104 ? -12.477 11.093 22.678 1.00 92.25 104 LYS A O 1
ATOM 771 N N . VAL A 1 105 ? -12.329 12.168 20.717 1.00 93.19 105 VAL A N 1
ATOM 772 C CA . VAL A 1 105 ? -13.784 12.278 20.534 1.00 93.19 105 VAL A CA 1
ATOM 773 C C . VAL A 1 105 ? -14.426 10.898 20.417 1.00 93.19 105 VAL A C 1
ATOM 775 O O . VAL A 1 105 ? -15.436 10.670 21.063 1.00 93.19 105 VAL A O 1
ATOM 778 N N . LEU A 1 106 ? -13.851 9.987 19.625 1.00 91.69 106 LEU A N 1
ATOM 779 C CA . LEU A 1 106 ? -14.402 8.641 19.436 1.00 91.69 106 LEU A CA 1
ATOM 780 C C . LEU A 1 106 ? -14.343 7.778 20.707 1.00 91.69 106 LEU A C 1
ATOM 782 O O . LEU A 1 106 ? -15.214 6.941 20.888 1.00 91.69 106 LEU A O 1
ATOM 786 N N . GLU A 1 107 ? -13.339 7.974 21.562 1.00 87.19 107 GLU A N 1
ATOM 787 C CA . GLU A 1 107 ? -13.190 7.287 22.858 1.00 87.19 107 GLU A CA 1
ATOM 788 C C . GLU A 1 107 ? -14.184 7.785 23.923 1.00 87.19 107 GLU A C 1
ATOM 790 O O . GLU A 1 107 ? -14.490 7.061 24.863 1.00 87.19 107 GLU A O 1
ATOM 795 N N . GLU A 1 108 ? -14.663 9.027 23.807 1.00 88.00 108 GLU A N 1
ATOM 796 C CA . GLU A 1 108 ? -15.605 9.653 24.750 1.00 88.00 108 GLU A CA 1
ATOM 797 C C . GLU A 1 108 ? -17.076 9.488 24.324 1.00 88.00 108 GLU A C 1
ATOM 799 O O . GLU A 1 108 ? -17.972 10.026 24.981 1.00 88.00 108 GLU A O 1
ATOM 804 N N . LEU A 1 109 ? -17.340 8.782 23.217 1.00 79.88 109 LEU A N 1
ATOM 805 C CA . LEU A 1 109 ? -18.703 8.495 22.783 1.00 79.88 109 LEU A CA 1
ATOM 806 C C . LEU A 1 109 ? -19.362 7.480 23.738 1.00 79.88 109 LEU A C 1
ATOM 808 O O . LEU A 1 109 ? -18.698 6.547 24.182 1.00 79.88 109 LEU A O 1
ATOM 812 N N . PRO A 1 110 ? -20.637 7.696 24.104 1.00 65.25 110 PRO A N 1
ATOM 813 C CA . PRO A 1 110 ? -21.365 6.836 25.033 1.00 65.25 110 PRO A CA 1
ATOM 814 C C . PRO A 1 110 ? -21.825 5.512 24.416 1.00 65.25 110 PRO A C 1
ATOM 816 O O . PRO A 1 110 ? -22.043 5.472 23.182 1.00 65.25 110 PRO A O 1
#

Organism: NCBI:txid2840709